Protein AF-A0A193LJG5-F1 (afdb_monomer_lite)

Sequence (88 aa):
MSEPVANNIRNDRESHLRSLLKAISYRITGTITTALLVLALTGDLSIALTIGAVEPAIKLLIYYLHERAWQCIPRGTVRRYWRRLRKR

Radius of gyration: 23.75 Å; chains: 1; bounding box: 58×48×58 Å

Organism: NCBI:txid1548547

Secondary structure (DSSP, 8-state):
---------------HHHHHHHHHHHHHHHHHHHHHHHHHHH--HHHHHHHHHHHHHHHHHHHHHHHHHHHHS-TTTHHHHHHHHTT-

Foldseek 3Di:
DDDDDDDPPPPPPVPVVNVVVVVVVVLVVVLVVQLVVCCVVPVDNVRSVVCSVVVVVVVVVVVVVVVVVVVVPPPPPPVVVVVVVVPD

pLDDT: mean 77.36, std 13.78, range [43.38, 93.25]

InterPro domains:
  IPR018638 Domain of unknown function DUF2061, membrane [PF09834] (20-71)

Structure (mmCIF, N/CA/C/O backbone):
data_AF-A0A193LJG5-F1
#
_entry.id   AF-A0A193LJG5-F1
#
loop_
_atom_site.group_PDB
_atom_site.id
_atom_site.type_symbol
_atom_site.label_atom_id
_atom_site.label_alt_id
_atom_site.label_comp_id
_atom_site.label_asym_id
_atom_site.label_entity_id
_atom_site.label_seq_id
_atom_site.pdbx_PDB_ins_code
_atom_site.Cartn_x
_atom_site.Cartn_y
_atom_site.Cartn_z
_atom_site.occupancy
_atom_site.B_iso_or_equiv
_atom_site.auth_seq_id
_atom_site.auth_comp_id
_atom_site.auth_asym_id
_atom_site.auth_atom_id
_atom_site.pdbx_PDB_model_num
ATOM 1 N N . MET A 1 1 ? 40.008 38.966 -7.583 1.00 43.38 1 MET A N 1
ATOM 2 C CA . MET A 1 1 ? 38.786 38.972 -8.411 1.00 43.38 1 MET A CA 1
ATOM 3 C C . MET A 1 1 ? 38.161 37.585 -8.280 1.00 43.38 1 MET A C 1
ATOM 5 O O . MET A 1 1 ? 38.726 36.645 -8.813 1.00 43.38 1 MET A O 1
ATOM 9 N N . SER A 1 2 ? 37.147 37.496 -7.410 1.00 56.75 2 SER A N 1
ATOM 10 C CA . SER A 1 2 ? 36.176 36.414 -7.119 1.00 56.75 2 SER A CA 1
ATOM 11 C C . SER A 1 2 ? 36.487 34.944 -7.463 1.00 56.75 2 SER A C 1
ATOM 13 O O . SER A 1 2 ? 36.486 34.542 -8.623 1.00 56.75 2 SER A O 1
ATOM 15 N N . GLU A 1 3 ? 36.582 34.118 -6.415 1.00 61.91 3 GLU A N 1
ATOM 16 C CA . GLU A 1 3 ? 36.407 32.662 -6.490 1.00 61.91 3 GLU A CA 1
ATOM 17 C C . GLU A 1 3 ? 34.999 32.286 -6.996 1.00 61.91 3 GLU A C 1
ATOM 19 O O . GLU A 1 3 ? 34.018 32.908 -6.567 1.00 61.91 3 GLU A O 1
ATOM 24 N N . PRO A 1 4 ? 34.837 31.252 -7.845 1.00 62.12 4 PRO A N 1
ATOM 25 C CA . PRO A 1 4 ? 33.529 30.678 -8.104 1.00 62.12 4 PRO A CA 1
ATOM 26 C C . PRO A 1 4 ? 33.126 29.787 -6.926 1.00 62.12 4 PRO A C 1
ATOM 28 O O . PRO A 1 4 ? 33.516 28.628 -6.790 1.00 62.12 4 PRO A O 1
ATOM 31 N N . VAL A 1 5 ? 32.313 30.390 -6.069 1.00 68.38 5 VAL A N 1
ATOM 32 C CA . VAL A 1 5 ? 31.440 29.745 -5.096 1.00 68.38 5 VAL A CA 1
ATOM 33 C C . VAL A 1 5 ? 30.607 28.646 -5.776 1.00 68.38 5 VAL A C 1
ATOM 35 O O . VAL A 1 5 ? 30.007 28.870 -6.822 1.00 68.38 5 VAL A O 1
ATOM 38 N N . ALA A 1 6 ? 30.517 27.503 -5.090 1.00 62.19 6 ALA A N 1
ATOM 39 C CA . ALA A 1 6 ? 29.541 26.425 -5.255 1.00 62.19 6 ALA A CA 1
ATOM 40 C C . ALA A 1 6 ? 29.629 25.550 -6.519 1.00 62.19 6 ALA A C 1
ATOM 42 O O . ALA A 1 6 ? 29.136 25.900 -7.583 1.00 62.19 6 ALA A O 1
ATOM 43 N N . ASN A 1 7 ? 30.018 24.286 -6.313 1.00 59.81 7 ASN A N 1
ATOM 44 C CA . ASN A 1 7 ? 29.008 23.225 -6.372 1.00 59.81 7 ASN A CA 1
ATOM 45 C C . ASN A 1 7 ? 29.473 21.974 -5.607 1.00 59.81 7 ASN A C 1
ATOM 47 O O . ASN A 1 7 ? 30.037 21.039 -6.172 1.00 59.81 7 ASN A O 1
ATOM 51 N N . ASN A 1 8 ? 29.236 21.949 -4.294 1.00 60.12 8 ASN A N 1
ATOM 52 C CA . ASN A 1 8 ? 29.243 20.699 -3.541 1.00 60.12 8 ASN A CA 1
ATOM 53 C C . ASN A 1 8 ? 27.967 19.939 -3.924 1.00 60.12 8 ASN A C 1
ATOM 55 O O . ASN A 1 8 ? 26.955 20.029 -3.228 1.00 60.12 8 ASN A O 1
ATOM 59 N N . ILE A 1 9 ? 27.994 19.238 -5.061 1.00 61.34 9 ILE A N 1
ATOM 60 C CA . ILE A 1 9 ? 26.987 18.229 -5.380 1.00 61.34 9 ILE A CA 1
ATOM 61 C C . ILE A 1 9 ? 27.167 17.141 -4.328 1.00 61.34 9 ILE A C 1
ATOM 63 O O . ILE A 1 9 ? 27.972 16.220 -4.480 1.00 61.34 9 ILE A O 1
ATOM 67 N N . ARG A 1 10 ? 26.448 17.284 -3.212 1.00 60.28 10 ARG A N 1
ATOM 68 C CA . ARG A 1 10 ? 26.266 16.207 -2.253 1.00 60.28 10 ARG A CA 1
ATOM 69 C C . ARG A 1 10 ? 25.643 15.084 -3.059 1.00 60.28 10 ARG A C 1
ATOM 71 O O . ARG A 1 10 ? 24.479 15.141 -3.444 1.00 60.28 10 ARG A O 1
ATOM 78 N N . ASN A 1 11 ? 26.453 14.082 -3.370 1.00 58.34 11 ASN A N 1
ATOM 79 C CA . ASN A 1 11 ? 25.961 12.788 -3.786 1.00 58.34 11 ASN A CA 1
ATOM 80 C C . ASN A 1 11 ? 25.303 12.181 -2.546 1.00 58.34 11 ASN A C 1
ATOM 82 O O . ASN A 1 11 ? 25.882 11.325 -1.874 1.00 58.34 11 ASN A O 1
ATOM 86 N N . ASP A 1 12 ? 24.123 12.693 -2.198 1.00 58.31 12 ASP A N 1
ATOM 87 C CA . ASP A 1 12 ? 23.218 12.077 -1.253 1.00 58.31 12 ASP A CA 1
ATOM 88 C C . ASP A 1 12 ? 22.747 10.801 -1.946 1.00 58.31 12 ASP A C 1
ATOM 90 O O . ASP A 1 12 ? 21.670 10.741 -2.536 1.00 58.31 12 ASP A O 1
ATOM 94 N N . ARG A 1 13 ? 23.601 9.768 -1.937 1.00 55.69 13 ARG A N 1
ATOM 95 C CA . ARG A 1 13 ? 23.152 8.399 -2.144 1.00 55.69 13 ARG A CA 1
ATOM 96 C C . ARG A 1 13 ? 22.075 8.225 -1.090 1.00 55.69 13 ARG A C 1
ATOM 98 O O . ARG A 1 13 ? 22.410 8.084 0.088 1.00 55.69 13 ARG A O 1
ATOM 105 N N . GLU A 1 14 ? 20.806 8.354 -1.477 1.00 56.09 14 GLU A N 1
ATOM 106 C CA . GLU A 1 14 ? 19.695 8.055 -0.588 1.00 56.09 14 GLU A CA 1
ATOM 107 C C . GLU A 1 14 ? 20.004 6.668 -0.041 1.00 56.09 14 GLU A C 1
ATOM 109 O O . GLU A 1 14 ? 20.025 5.685 -0.783 1.00 56.09 14 GLU A O 1
ATOM 114 N N . SER A 1 15 ? 20.377 6.607 1.238 1.00 61.25 15 SER A N 1
ATOM 115 C CA . SER A 1 15 ? 20.698 5.336 1.864 1.00 61.25 15 SER A CA 1
ATOM 116 C C . SER A 1 15 ? 19.497 4.432 1.627 1.00 61.25 15 SER A C 1
ATOM 118 O O . SER A 1 15 ? 18.364 4.871 1.837 1.00 61.25 15 SER A O 1
ATOM 120 N N . HIS A 1 16 ? 19.718 3.196 1.173 1.00 70.56 16 HIS A N 1
ATOM 121 C CA . HIS A 1 16 ? 18.638 2.236 0.918 1.00 70.56 16 HIS A CA 1
ATOM 122 C C . HIS A 1 16 ? 17.657 2.155 2.106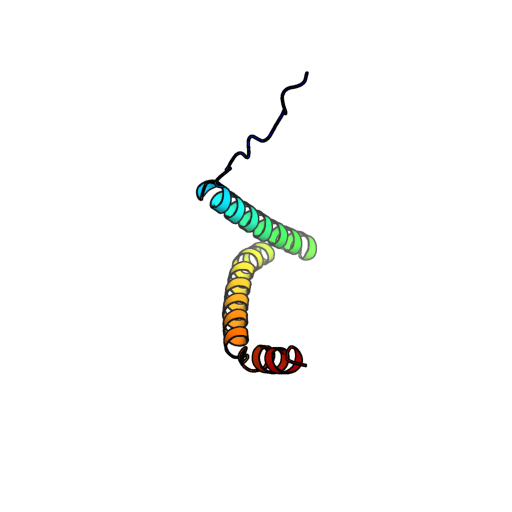 1.00 70.56 16 HIS A C 1
ATOM 124 O O . HIS A 1 16 ? 16.458 1.959 1.919 1.00 70.56 16 HIS A O 1
ATOM 130 N N . LEU A 1 17 ? 18.153 2.429 3.319 1.00 72.06 17 LEU A N 1
ATOM 131 C CA . LEU A 1 17 ? 17.382 2.572 4.550 1.00 72.06 17 LEU A CA 1
ATOM 132 C C . LEU A 1 17 ? 16.404 3.761 4.550 1.00 72.06 17 LEU A C 1
ATOM 134 O O . LEU A 1 17 ? 15.269 3.600 4.984 1.00 72.06 17 LEU A O 1
ATOM 138 N N . ARG A 1 18 ? 16.784 4.942 4.043 1.00 73.88 18 ARG A N 1
ATOM 139 C CA . ARG A 1 18 ? 15.876 6.101 3.926 1.00 73.88 18 ARG A CA 1
ATOM 140 C C . ARG A 1 18 ? 14.736 5.824 2.952 1.00 73.88 18 ARG A C 1
ATOM 142 O O . ARG A 1 18 ? 13.592 6.136 3.267 1.00 73.88 18 ARG A O 1
ATOM 149 N N . SER A 1 19 ? 15.032 5.195 1.815 1.00 76.88 19 SER A N 1
ATOM 150 C CA . SER A 1 19 ? 14.006 4.828 0.832 1.00 76.88 19 SER A CA 1
ATOM 151 C C . SER A 1 19 ? 13.061 3.737 1.371 1.00 76.88 19 SER A C 1
ATOM 153 O O . SER A 1 19 ? 11.847 3.837 1.197 1.00 76.88 19 SER A O 1
ATOM 155 N N . LEU A 1 20 ? 13.575 2.758 2.130 1.00 79.88 20 LEU A N 1
ATOM 156 C CA . LEU A 1 20 ? 12.759 1.770 2.855 1.00 79.88 20 LEU A CA 1
ATOM 157 C C . LEU A 1 20 ? 11.853 2.414 3.911 1.00 79.88 20 LEU A C 1
ATOM 159 O O . LEU A 1 20 ? 10.654 2.149 3.929 1.00 79.88 20 LEU A O 1
ATOM 163 N N . LEU A 1 21 ? 12.397 3.291 4.758 1.00 81.38 21 LEU A N 1
ATOM 164 C CA . LEU A 1 21 ? 11.620 4.004 5.778 1.00 81.38 21 LEU A CA 1
ATOM 165 C C . LEU A 1 21 ? 10.523 4.866 5.148 1.00 81.38 21 LEU A C 1
ATOM 167 O O . LEU A 1 21 ? 9.392 4.881 5.631 1.00 81.38 21 LEU A O 1
ATOM 171 N N . LYS A 1 22 ? 10.830 5.533 4.032 1.00 77.38 22 LYS A N 1
ATOM 172 C CA . LYS A 1 22 ? 9.859 6.319 3.267 1.00 77.38 22 LYS A CA 1
ATOM 173 C C . LYS A 1 22 ? 8.751 5.439 2.685 1.00 77.38 22 LYS A C 1
ATOM 175 O O . LYS A 1 22 ? 7.582 5.807 2.765 1.00 77.38 22 LYS A O 1
ATOM 180 N N . ALA A 1 23 ? 9.093 4.261 2.160 1.00 79.25 23 ALA A N 1
ATOM 181 C CA . ALA A 1 23 ? 8.116 3.300 1.652 1.00 79.25 23 ALA A CA 1
ATOM 182 C C . ALA A 1 23 ? 7.211 2.744 2.764 1.00 79.25 23 ALA A C 1
ATOM 184 O O . ALA A 1 23 ? 5.997 2.666 2.582 1.00 79.25 23 ALA A O 1
ATOM 185 N N . ILE A 1 24 ? 7.778 2.405 3.925 1.00 83.31 24 ILE A N 1
ATOM 186 C CA . ILE A 1 24 ? 7.022 1.925 5.091 1.00 83.31 24 ILE A CA 1
ATOM 187 C C . ILE A 1 24 ? 6.096 3.025 5.616 1.00 83.31 24 ILE A C 1
ATOM 189 O O . ILE A 1 24 ? 4.9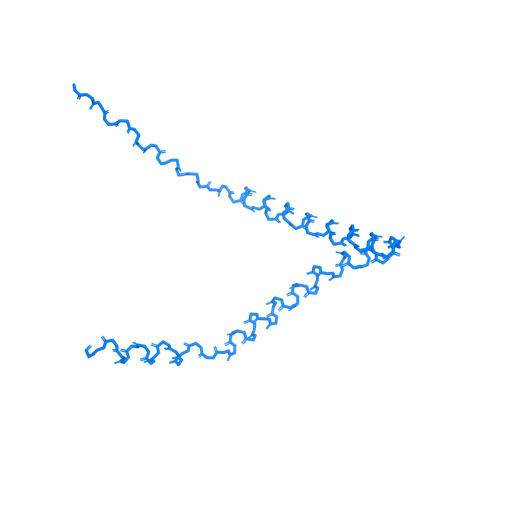09 2.779 5.807 1.00 83.31 24 ILE A O 1
ATOM 193 N N . SER A 1 25 ? 6.607 4.250 5.773 1.00 85.06 25 SER A N 1
ATOM 194 C CA . SER A 1 25 ? 5.808 5.405 6.193 1.00 85.06 25 SER A CA 1
ATOM 195 C C . SER A 1 25 ? 4.625 5.629 5.252 1.00 85.06 25 SER A C 1
ATOM 197 O O . SER A 1 25 ? 3.491 5.735 5.708 1.00 85.06 25 SER A O 1
ATOM 199 N N . TYR A 1 26 ? 4.857 5.587 3.939 1.00 84.38 26 TYR A N 1
ATOM 200 C CA . TYR A 1 26 ? 3.789 5.731 2.954 1.00 84.38 26 TYR A CA 1
ATOM 201 C C . TYR A 1 26 ? 2.732 4.616 3.047 1.00 84.38 26 TYR A C 1
ATOM 203 O O . TYR A 1 26 ? 1.539 4.877 2.892 1.00 84.38 26 TYR A O 1
ATOM 211 N N . ARG A 1 27 ? 3.145 3.375 3.341 1.00 82.81 27 ARG A N 1
ATOM 212 C CA . ARG A 1 27 ? 2.224 2.238 3.503 1.00 82.81 27 ARG A CA 1
ATOM 213 C C . ARG A 1 27 ? 1.377 2.341 4.767 1.00 82.81 27 ARG A C 1
ATOM 215 O O . ARG A 1 27 ? 0.186 2.069 4.686 1.00 82.81 27 ARG A O 1
ATOM 222 N N . ILE A 1 28 ? 1.968 2.769 5.881 1.00 84.38 28 ILE A N 1
ATOM 223 C CA . ILE A 1 28 ? 1.261 2.967 7.153 1.00 84.38 28 ILE A CA 1
ATOM 224 C C . ILE A 1 28 ? 0.256 4.116 7.034 1.00 84.38 28 ILE A C 1
ATOM 226 O O . ILE A 1 28 ? -0.893 3.973 7.439 1.00 84.38 28 ILE A O 1
ATOM 230 N N . THR A 1 29 ? 0.653 5.239 6.431 1.00 88.50 29 THR A N 1
ATOM 231 C CA . THR A 1 29 ? -0.268 6.363 6.220 1.00 88.50 29 THR A CA 1
ATOM 232 C C . THR A 1 29 ? -1.455 5.938 5.361 1.00 88.50 29 THR A C 1
ATOM 234 O O . THR A 1 29 ? -2.588 6.233 5.720 1.00 88.50 29 THR A O 1
ATOM 237 N N . GLY A 1 30 ? -1.220 5.189 4.277 1.00 85.56 30 GLY A N 1
ATOM 238 C CA . GLY A 1 30 ? -2.292 4.704 3.405 1.00 85.56 30 GLY A CA 1
ATOM 239 C C . GLY A 1 30 ? -3.315 3.823 4.127 1.00 85.56 30 GLY A C 1
ATOM 240 O O . GLY A 1 30 ? -4.511 4.082 4.029 1.00 85.56 30 GLY A O 1
ATOM 241 N N . THR A 1 31 ? -2.863 2.829 4.897 1.00 86.44 31 THR A N 1
ATOM 242 C CA . THR A 1 31 ? -3.778 1.940 5.634 1.00 86.44 31 THR A CA 1
ATOM 243 C C . THR A 1 31 ? -4.546 2.678 6.727 1.00 86.44 31 THR A C 1
ATOM 245 O O . THR A 1 31 ? -5.742 2.440 6.894 1.00 86.44 31 THR A O 1
ATOM 248 N N . ILE A 1 32 ? -3.898 3.611 7.435 1.00 88.25 32 ILE A N 1
ATOM 249 C CA . ILE A 1 32 ? -4.556 4.445 8.449 1.00 88.25 32 ILE A CA 1
ATOM 250 C C . ILE A 1 32 ? -5.611 5.342 7.803 1.00 88.25 32 ILE A C 1
ATOM 252 O O . ILE A 1 32 ? -6.730 5.411 8.303 1.00 88.25 32 ILE A O 1
ATOM 256 N N . THR A 1 33 ? -5.293 6.009 6.690 1.00 89.44 33 THR A N 1
ATOM 257 C CA . THR A 1 33 ? -6.249 6.878 5.995 1.00 89.44 33 THR A CA 1
ATOM 258 C C . THR A 1 33 ? -7.490 6.105 5.561 1.00 89.44 33 THR A C 1
ATOM 260 O O . THR A 1 33 ? -8.596 6.576 5.811 1.00 89.44 33 THR A O 1
ATOM 263 N N . THR A 1 34 ? -7.340 4.913 4.975 1.00 90.50 34 THR A N 1
ATOM 264 C CA . THR A 1 34 ? -8.498 4.101 4.576 1.00 90.50 34 THR A CA 1
ATOM 265 C C . THR A 1 34 ? -9.299 3.618 5.779 1.00 90.50 34 THR A C 1
ATOM 267 O O . THR A 1 34 ? -10.522 3.731 5.770 1.00 90.50 34 THR A O 1
ATOM 270 N N . ALA A 1 35 ? -8.643 3.132 6.837 1.00 87.56 35 ALA A N 1
ATOM 271 C CA . ALA A 1 35 ? -9.337 2.700 8.049 1.00 87.56 35 ALA A CA 1
ATOM 272 C C . ALA A 1 35 ? -10.133 3.853 8.686 1.00 87.56 35 ALA A C 1
ATOM 274 O O . ALA A 1 35 ? -11.299 3.677 9.030 1.00 87.56 35 ALA A O 1
ATOM 275 N N . LEU A 1 36 ? -9.540 5.050 8.774 1.00 89.94 36 LEU A N 1
ATOM 276 C CA . LEU A 1 36 ? -10.216 6.251 9.269 1.00 89.94 36 LEU A CA 1
ATOM 277 C C . LEU A 1 36 ? -11.367 6.683 8.357 1.00 89.94 36 LEU A C 1
ATOM 279 O O . LEU A 1 36 ? -12.420 7.055 8.863 1.00 89.94 36 LEU A O 1
ATOM 283 N N . LEU A 1 37 ? -11.196 6.613 7.035 1.00 93.25 37 LEU A N 1
ATOM 284 C CA . LEU A 1 37 ? -12.246 6.950 6.074 1.00 93.25 37 LEU A CA 1
ATOM 285 C C . LEU A 1 37 ? -13.447 6.007 6.216 1.00 93.25 37 LEU A C 1
ATOM 287 O O . LEU A 1 37 ? -14.584 6.461 6.297 1.00 93.25 37 LEU A O 1
ATOM 291 N N . VAL A 1 38 ? -13.199 4.699 6.291 1.00 92.25 38 VAL A N 1
ATOM 292 C CA . VAL A 1 38 ? -14.253 3.692 6.472 1.00 92.25 38 VAL A CA 1
ATOM 293 C C . VAL A 1 38 ? -14.942 3.869 7.819 1.00 92.25 38 VAL A C 1
ATOM 295 O O . VAL A 1 38 ? -16.170 3.809 7.874 1.00 92.25 38 VAL A O 1
ATOM 298 N N . LEU A 1 39 ? -14.178 4.126 8.883 1.00 89.81 39 LEU A N 1
ATOM 299 C CA . LEU A 1 39 ? -14.728 4.387 10.210 1.00 89.81 39 LEU A CA 1
ATOM 300 C C . LEU A 1 39 ? -15.591 5.655 10.217 1.00 89.81 39 LEU A C 1
ATOM 302 O O . LEU A 1 39 ? -16.681 5.637 10.774 1.00 89.81 39 LEU A O 1
ATOM 306 N N . ALA A 1 40 ? -15.142 6.730 9.569 1.00 92.12 40 ALA A N 1
ATOM 307 C CA . ALA A 1 40 ? -15.886 7.984 9.484 1.00 92.12 40 ALA A CA 1
ATOM 308 C C . ALA A 1 40 ? -17.192 7.844 8.686 1.00 92.12 40 ALA A C 1
ATOM 310 O O . ALA A 1 40 ? -18.181 8.488 9.019 1.00 92.12 40 ALA A O 1
ATOM 311 N N . LEU A 1 41 ? -17.203 7.007 7.644 1.00 92.38 41 LEU A N 1
ATOM 312 C CA . LEU A 1 41 ? -18.383 6.788 6.803 1.00 92.38 41 LEU A CA 1
ATOM 313 C C . LEU A 1 41 ? -19.364 5.770 7.395 1.00 92.38 41 LEU A C 1
ATOM 315 O O . LEU A 1 41 ? -20.571 5.935 7.258 1.00 92.38 41 LEU A O 1
ATOM 319 N N . THR A 1 42 ? -18.852 4.711 8.022 1.00 90.81 42 THR A N 1
ATOM 320 C CA . THR A 1 42 ? -19.663 3.563 8.462 1.00 90.81 42 THR A CA 1
ATOM 321 C C . THR A 1 42 ? -19.992 3.622 9.952 1.00 90.81 42 THR A C 1
ATOM 323 O O . THR A 1 42 ? -20.993 3.061 10.381 1.00 90.81 42 THR A O 1
ATOM 326 N N . GLY A 1 43 ? -19.142 4.259 10.762 1.00 88.38 43 GLY A N 1
ATOM 327 C CA . GLY A 1 43 ? -19.239 4.256 12.225 1.00 88.38 43 GLY A CA 1
ATOM 328 C C . GLY A 1 43 ? -18.876 2.920 12.886 1.00 88.38 43 GLY A C 1
ATOM 329 O O . GLY A 1 43 ? -18.883 2.832 14.110 1.00 88.38 43 GLY A O 1
ATOM 330 N N . ASP A 1 44 ? -18.537 1.890 12.104 1.00 88.94 44 ASP A N 1
ATOM 331 C CA . ASP A 1 44 ? -18.242 0.539 12.586 1.00 88.94 44 ASP A CA 1
ATOM 332 C C . ASP A 1 44 ? -16.742 0.219 12.483 1.00 88.94 44 ASP A C 1
ATOM 334 O O . ASP A 1 44 ? -16.148 0.189 11.397 1.00 88.94 44 ASP A O 1
ATOM 338 N N . LEU A 1 45 ? -16.130 -0.053 13.637 1.00 89.81 45 LEU A N 1
ATOM 339 C CA . LEU A 1 45 ? -14.714 -0.394 13.757 1.00 89.81 45 LEU A CA 1
ATOM 340 C C . LEU A 1 45 ? -14.367 -1.755 13.136 1.00 89.81 45 LEU A C 1
ATOM 342 O O . LEU A 1 45 ? -13.278 -1.918 12.582 1.00 89.81 45 LEU A O 1
ATOM 346 N N . SER A 1 46 ? -15.280 -2.724 13.192 1.00 88.88 46 SER A N 1
ATOM 347 C CA . SER A 1 46 ? -15.077 -4.062 12.630 1.00 88.88 46 SER A CA 1
ATOM 348 C C . SER A 1 46 ? -14.970 -3.997 11.108 1.00 88.88 46 SER A C 1
ATOM 350 O O . SER A 1 46 ? -14.088 -4.619 10.508 1.00 88.88 46 SER A O 1
ATOM 352 N N . ILE A 1 47 ? -15.819 -3.182 10.476 1.00 89.25 47 ILE A N 1
ATOM 353 C CA . ILE A 1 47 ? -15.776 -2.946 9.027 1.00 89.25 47 ILE A CA 1
ATOM 354 C C . ILE A 1 47 ? -14.494 -2.190 8.651 1.00 89.25 47 ILE A C 1
ATOM 356 O O . ILE A 1 47 ? -13.801 -2.595 7.715 1.00 89.25 47 ILE A O 1
ATOM 360 N N . ALA A 1 48 ? -14.118 -1.158 9.412 1.00 88.31 48 ALA A N 1
ATOM 361 C CA . ALA A 1 48 ? -12.881 -0.406 9.188 1.00 88.31 48 ALA A CA 1
ATOM 362 C C . ALA A 1 48 ? -11.621 -1.286 9.240 1.00 88.31 48 ALA A C 1
ATOM 364 O O . ALA A 1 48 ? -10.765 -1.187 8.357 1.00 88.31 48 ALA A O 1
ATOM 365 N N . LEU A 1 49 ? -11.526 -2.188 10.222 1.00 86.56 49 LEU A N 1
ATOM 366 C CA . LEU A 1 49 ? -10.418 -3.143 10.343 1.00 86.56 49 LEU A CA 1
ATOM 367 C C . LEU A 1 49 ? -10.383 -4.140 9.183 1.00 86.56 49 LEU A C 1
ATOM 369 O O . LEU A 1 49 ? -9.317 -4.401 8.623 1.00 86.56 49 LEU A O 1
ATOM 373 N N . THR A 1 50 ? -11.546 -4.664 8.798 1.00 89.94 50 THR A N 1
ATOM 374 C CA . THR A 1 50 ? -11.650 -5.637 7.706 1.00 89.94 50 THR A CA 1
ATOM 375 C C . THR A 1 50 ? -11.197 -5.012 6.388 1.00 89.94 50 THR A C 1
ATOM 377 O O . THR A 1 50 ? -10.358 -5.576 5.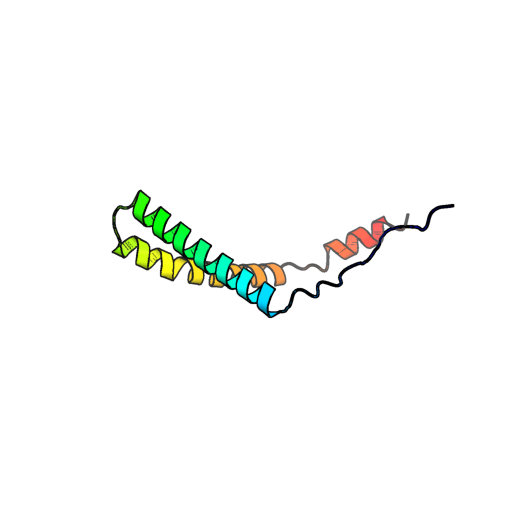686 1.00 89.94 50 THR A O 1
ATOM 380 N N . ILE A 1 51 ? -11.679 -3.808 6.070 1.00 89.62 51 ILE A N 1
ATOM 381 C CA . ILE A 1 51 ? -11.295 -3.109 4.839 1.00 89.62 51 ILE A CA 1
ATOM 382 C C . ILE A 1 51 ? -9.825 -2.680 4.887 1.00 89.62 51 ILE A C 1
ATOM 384 O O . ILE A 1 51 ? -9.108 -2.900 3.914 1.00 89.62 51 ILE A O 1
ATOM 388 N N . GLY A 1 52 ? -9.345 -2.146 6.015 1.00 87.62 52 GLY A N 1
ATOM 389 C CA . GLY A 1 52 ? -7.943 -1.748 6.175 1.00 87.62 52 GLY A CA 1
ATOM 390 C C . GLY A 1 52 ? -6.949 -2.902 5.989 1.00 87.62 52 GLY A C 1
ATOM 391 O O . GLY A 1 52 ? -5.846 -2.685 5.487 1.00 87.62 52 GLY A O 1
ATOM 392 N N . ALA A 1 53 ? -7.339 -4.134 6.334 1.00 85.31 53 ALA A N 1
ATOM 393 C CA . ALA A 1 53 ? -6.533 -5.333 6.100 1.00 85.31 53 ALA A CA 1
ATOM 394 C C . ALA A 1 53 ? -6.634 -5.855 4.653 1.00 85.31 53 ALA A C 1
ATOM 396 O O . 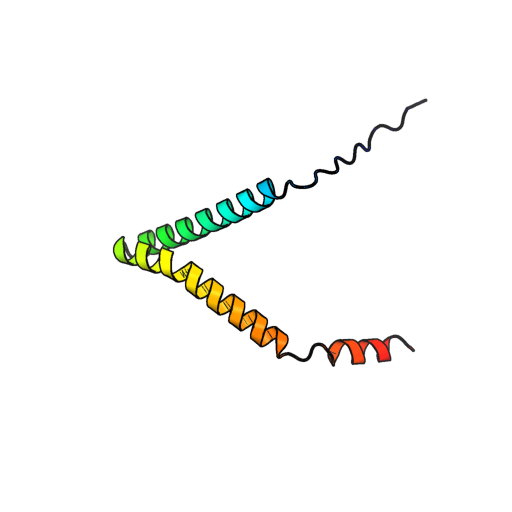ALA A 1 53 ? -5.640 -6.306 4.081 1.00 85.31 53 ALA A O 1
ATOM 397 N N . VAL A 1 54 ? -7.822 -5.789 4.047 1.00 90.44 54 VAL A N 1
ATOM 398 C CA . VAL A 1 54 ? -8.095 -6.366 2.720 1.00 90.44 54 VAL A CA 1
ATOM 399 C C . VAL A 1 54 ? -7.662 -5.442 1.573 1.00 90.44 54 VAL A C 1
ATOM 401 O O . VAL A 1 54 ? -7.156 -5.922 0.558 1.00 90.44 54 VAL A O 1
ATOM 404 N N . GLU A 1 55 ? -7.794 -4.122 1.720 1.00 89.25 55 GLU A N 1
ATOM 405 C CA . GLU A 1 55 ? -7.422 -3.130 0.700 1.00 89.25 55 GLU A CA 1
ATOM 406 C C . GLU A 1 55 ? -5.981 -3.287 0.175 1.00 89.25 55 GLU A C 1
ATOM 408 O O . GLU A 1 55 ? -5.805 -3.382 -1.048 1.00 89.25 55 GLU A O 1
ATOM 413 N N . PRO A 1 56 ? -4.932 -3.388 1.021 1.00 85.50 56 PRO A N 1
ATOM 414 C CA . PRO A 1 56 ? -3.575 -3.580 0.516 1.00 85.50 56 PRO A CA 1
ATOM 415 C C . PRO A 1 56 ? -3.407 -4.905 -0.243 1.00 85.50 56 PRO A C 1
ATOM 417 O O . PRO A 1 56 ? -2.663 -4.937 -1.227 1.00 85.50 56 PRO A O 1
ATOM 420 N N . ALA A 1 57 ? -4.112 -5.973 0.152 1.00 88.44 57 ALA A N 1
ATOM 421 C CA . ALA A 1 57 ? -4.077 -7.265 -0.538 1.00 88.44 57 ALA A CA 1
ATOM 422 C C . ALA A 1 57 ? -4.726 -7.187 -1.930 1.00 88.44 57 ALA A C 1
ATOM 424 O O . ALA A 1 57 ? -4.139 -7.641 -2.915 1.00 88.44 57 ALA A O 1
ATOM 425 N N . ILE A 1 58 ? -5.886 -6.529 -2.040 1.00 91.81 58 ILE A N 1
ATOM 426 C CA . ILE A 1 58 ? -6.543 -6.268 -3.329 1.00 91.81 58 ILE A CA 1
ATOM 427 C C . ILE A 1 58 ? -5.630 -5.435 -4.230 1.00 91.81 58 ILE A C 1
ATOM 429 O O . ILE A 1 58 ? -5.455 -5.755 -5.405 1.00 91.81 58 ILE A O 1
ATOM 433 N N . LYS A 1 59 ? -4.998 -4.390 -3.689 1.00 86.19 59 LYS A N 1
ATOM 434 C CA . LYS A 1 59 ? -4.108 -3.512 -4.458 1.00 86.19 59 LYS A CA 1
ATOM 435 C C . LYS A 1 59 ? -2.890 -4.257 -5.004 1.00 86.19 59 LYS A C 1
ATOM 437 O O . LYS A 1 59 ? -2.472 -3.982 -6.126 1.00 86.19 59 LYS A O 1
ATOM 442 N N . LEU A 1 60 ? -2.348 -5.214 -4.246 1.00 89.44 60 LEU A N 1
ATOM 443 C CA . LEU A 1 60 ? -1.285 -6.108 -4.715 1.00 89.44 60 LEU A CA 1
ATOM 444 C C . LEU A 1 60 ? -1.768 -7.022 -5.846 1.00 89.44 60 LEU A C 1
ATOM 446 O O . LEU A 1 60 ? -1.088 -7.127 -6.867 1.00 89.44 60 LEU A O 1
ATOM 450 N N . LEU A 1 61 ? -2.946 -7.635 -5.696 1.00 91.44 61 LEU A N 1
ATOM 451 C CA . LEU A 1 61 ? -3.528 -8.498 -6.724 1.00 91.44 61 LEU A CA 1
ATOM 452 C C . LEU A 1 61 ? -3.789 -7.725 -8.024 1.00 91.44 61 LEU A C 1
ATOM 454 O O . LEU A 1 61 ? -3.379 -8.164 -9.097 1.00 91.44 61 LEU A O 1
ATOM 458 N N . ILE A 1 62 ? -4.408 -6.545 -7.928 1.00 93.25 62 ILE A N 1
ATOM 459 C CA . ILE A 1 62 ? -4.663 -5.666 -9.074 1.00 93.25 62 ILE A CA 1
ATOM 460 C C . ILE A 1 62 ? -3.352 -5.238 -9.724 1.00 93.25 62 ILE A C 1
ATOM 462 O O . ILE A 1 62 ? -3.253 -5.283 -10.945 1.00 93.25 62 ILE A O 1
ATOM 466 N N . TYR A 1 63 ? -2.341 -4.849 -8.942 1.00 89.44 63 TYR A N 1
ATOM 467 C CA . TYR A 1 63 ? -1.041 -4.465 -9.490 1.00 89.44 63 TYR A CA 1
ATOM 468 C C . TYR A 1 63 ? -0.393 -5.612 -10.275 1.00 89.44 63 TYR A C 1
ATOM 470 O O . TYR A 1 63 ? 0.079 -5.405 -11.392 1.00 89.44 63 TYR A O 1
ATOM 478 N N . TYR A 1 64 ? -0.423 -6.829 -9.728 1.00 90.50 64 TYR A N 1
ATOM 479 C CA . TYR A 1 64 ? 0.097 -8.013 -10.407 1.00 90.50 64 TYR A CA 1
ATOM 480 C C . TYR A 1 64 ? -0.650 -8.302 -11.717 1.00 90.50 64 TYR A C 1
ATOM 482 O O . TYR A 1 64 ? -0.025 -8.490 -12.764 1.00 90.50 64 TYR A O 1
ATOM 490 N N . LEU A 1 65 ? -1.986 -8.292 -11.681 1.00 92.31 65 LEU A N 1
ATOM 491 C CA . LEU A 1 65 ? -2.811 -8.493 -12.873 1.00 92.31 65 LEU A CA 1
ATOM 492 C C . LEU A 1 65 ? -2.598 -7.383 -13.906 1.00 92.31 65 LEU A C 1
ATOM 494 O O . LEU A 1 65 ? -2.518 -7.673 -15.097 1.00 92.31 65 LEU A O 1
ATOM 498 N N . HIS A 1 66 ? -2.458 -6.133 -13.465 1.00 91.25 66 HIS A N 1
ATOM 499 C CA . HIS A 1 66 ? -2.182 -4.986 -14.323 1.00 91.25 66 HIS A CA 1
ATOM 500 C C . HIS A 1 66 ? -0.836 -5.136 -15.035 1.00 91.25 66 HIS A C 1
ATOM 502 O O . HIS A 1 66 ? -0.773 -4.982 -16.252 1.00 91.25 66 HIS A O 1
ATOM 508 N N . GLU A 1 67 ? 0.227 -5.498 -14.312 1.00 89.69 67 GLU A N 1
ATOM 509 C CA . GLU A 1 67 ? 1.537 -5.755 -14.918 1.00 89.69 67 GLU A CA 1
ATOM 510 C C . GLU A 1 67 ? 1.458 -6.911 -15.925 1.00 89.69 67 GLU A C 1
ATOM 512 O O . GLU A 1 67 ? 2.010 -6.826 -17.024 1.00 89.69 67 GLU A O 1
ATOM 517 N N . ARG A 1 68 ? 0.708 -7.974 -15.607 1.00 89.44 68 ARG A N 1
ATOM 518 C CA . ARG A 1 68 ? 0.529 -9.111 -16.517 1.00 89.44 68 ARG A CA 1
ATOM 519 C C . ARG A 1 68 ? -0.245 -8.731 -17.777 1.00 89.44 68 ARG A C 1
ATOM 521 O O . ARG A 1 68 ? 0.186 -9.074 -18.876 1.00 89.44 68 ARG A O 1
ATOM 528 N N . ALA A 1 69 ? -1.332 -7.979 -17.630 1.00 88.88 69 ALA A N 1
ATOM 529 C CA . ALA A 1 69 ? -2.087 -7.425 -18.748 1.00 88.88 69 ALA A CA 1
ATOM 530 C C . ALA A 1 69 ? -1.197 -6.521 -19.611 1.00 88.88 69 ALA A C 1
ATOM 532 O O . ALA A 1 69 ? -1.224 -6.608 -20.837 1.00 88.88 69 ALA A O 1
ATOM 533 N N . TRP A 1 70 ? -0.338 -5.719 -18.980 1.00 84.94 70 TRP A N 1
ATOM 534 C CA . TRP A 1 70 ? 0.594 -4.841 -19.675 1.00 84.94 70 TRP A CA 1
ATOM 535 C C . TRP A 1 70 ? 1.675 -5.601 -20.454 1.00 84.94 70 TRP A C 1
ATOM 537 O O . TRP A 1 70 ? 2.068 -5.180 -21.542 1.00 84.94 70 TRP A O 1
ATOM 547 N N . GLN A 1 71 ? 2.131 -6.747 -19.943 1.00 81.69 71 GLN A N 1
ATOM 548 C CA . GLN A 1 71 ? 3.039 -7.647 -20.663 1.00 81.69 71 GLN A CA 1
ATOM 549 C C . GLN A 1 71 ? 2.374 -8.325 -21.867 1.00 81.69 71 GLN A C 1
ATOM 551 O O . GLN A 1 71 ? 3.050 -8.590 -22.862 1.00 81.69 71 GLN A O 1
ATOM 556 N N . CYS A 1 72 ? 1.066 -8.579 -21.806 1.00 76.94 72 CYS A N 1
ATOM 557 C CA . CYS A 1 72 ? 0.306 -9.131 -22.927 1.00 76.94 72 CYS A CA 1
ATOM 558 C C . CYS A 1 72 ? 0.118 -8.126 -24.074 1.00 76.94 72 CYS A C 1
ATOM 560 O O . CYS A 1 72 ? -0.101 -8.544 -25.210 1.00 76.94 72 CYS A O 1
ATOM 562 N N . ILE A 1 73 ? 0.239 -6.818 -23.819 1.00 80.00 73 ILE A N 1
ATOM 563 C CA . ILE A 1 73 ? 0.169 -5.795 -24.867 1.00 80.00 73 ILE A CA 1
ATOM 564 C C . ILE A 1 73 ? 1.480 -5.828 -25.678 1.00 80.00 73 ILE A C 1
ATOM 566 O O . ILE A 1 73 ? 2.550 -5.518 -25.140 1.00 80.00 73 ILE A O 1
ATOM 570 N N . PRO A 1 74 ? 1.450 -6.147 -26.989 1.00 67.75 74 PRO A N 1
ATOM 571 C CA . PRO A 1 74 ? 2.658 -6.211 -27.799 1.00 67.75 74 PRO A CA 1
ATOM 572 C C . PRO A 1 74 ? 3.275 -4.812 -27.970 1.00 67.75 74 PRO A C 1
ATOM 574 O O . PRO A 1 74 ? 2.946 -4.055 -28.885 1.00 67.75 74 PRO A O 1
ATOM 577 N N . ARG A 1 75 ? 4.264 -4.475 -27.132 1.00 61.12 75 ARG A N 1
ATOM 578 C CA . ARG A 1 75 ? 5.091 -3.252 -27.250 1.00 61.12 75 ARG A CA 1
ATOM 579 C C . ARG A 1 75 ? 5.893 -3.175 -28.565 1.00 61.12 7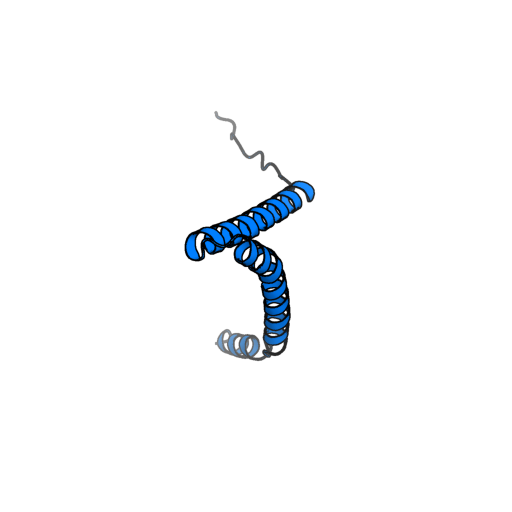5 ARG A C 1
ATOM 581 O O . ARG A 1 75 ? 6.455 -2.129 -28.896 1.00 61.12 75 ARG A O 1
ATOM 588 N N . GLY A 1 76 ? 5.954 -4.269 -29.329 1.00 58.06 76 GLY A N 1
ATOM 589 C CA . GLY A 1 76 ? 6.745 -4.401 -30.556 1.00 58.06 76 GLY A CA 1
ATOM 590 C C . GLY A 1 76 ? 6.221 -3.630 -31.772 1.00 58.06 76 GLY A C 1
ATOM 591 O O . GLY A 1 76 ? 7.008 -3.325 -32.670 1.00 58.06 76 GLY A O 1
ATOM 592 N N . THR A 1 77 ? 4.936 -3.266 -31.817 1.00 58.31 77 THR A N 1
ATOM 593 C CA . THR A 1 77 ? 4.345 -2.680 -33.037 1.00 58.31 77 THR A CA 1
ATOM 594 C C . THR A 1 77 ? 4.467 -1.154 -33.070 1.00 58.31 77 THR A C 1
ATOM 596 O O . THR A 1 77 ? 4.831 -0.585 -34.101 1.00 58.31 77 THR A O 1
ATOM 599 N N . VAL A 1 78 ? 4.303 -0.478 -31.927 1.00 59.81 78 VAL A N 1
ATOM 600 C CA . VAL A 1 78 ? 4.327 0.998 -31.852 1.00 59.81 78 VAL A CA 1
ATOM 601 C C . VAL A 1 78 ? 5.720 1.565 -32.159 1.00 59.81 78 VAL A C 1
ATOM 603 O O . VAL A 1 78 ? 5.862 2.498 -32.952 1.00 59.81 78 VAL A O 1
ATOM 606 N N . ARG A 1 79 ? 6.788 0.949 -31.627 1.00 59.41 79 ARG A N 1
ATOM 607 C CA . ARG A 1 79 ? 8.172 1.402 -31.875 1.00 59.41 79 ARG A CA 1
ATOM 608 C C . ARG A 1 79 ? 8.640 1.143 -33.314 1.00 59.41 79 ARG A C 1
ATOM 610 O O . ARG A 1 79 ? 9.595 1.778 -33.767 1.00 59.41 79 ARG A O 1
ATOM 617 N N . ARG A 1 80 ? 7.996 0.215 -34.036 1.00 57.56 80 ARG A N 1
ATOM 618 C CA . ARG A 1 80 ? 8.345 -0.150 -35.421 1.00 57.56 80 ARG A CA 1
ATOM 619 C C . ARG A 1 80 ? 7.766 0.837 -36.438 1.00 57.56 80 ARG A C 1
ATOM 621 O O . ARG A 1 80 ? 8.422 1.094 -37.443 1.00 57.56 80 ARG A O 1
ATOM 628 N N . TYR A 1 81 ? 6.610 1.435 -36.146 1.00 59.22 81 TYR A N 1
ATOM 629 C CA . TYR A 1 81 ? 5.988 2.462 -36.990 1.00 59.22 81 TYR A CA 1
ATOM 630 C C . TYR A 1 81 ? 6.755 3.795 -36.929 1.00 59.22 81 TYR A C 1
ATOM 632 O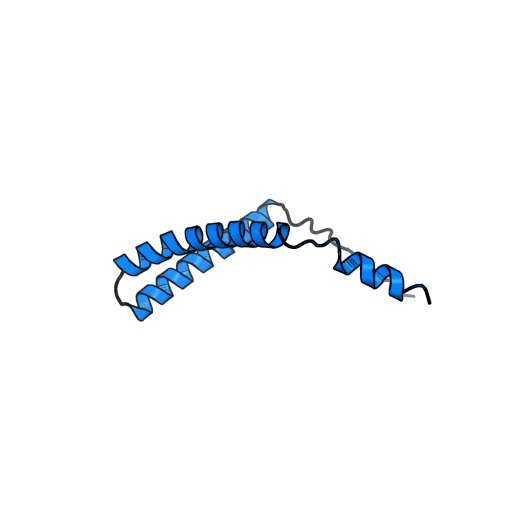 O . TYR A 1 81 ? 7.177 4.329 -37.954 1.00 59.22 81 TYR A O 1
ATOM 640 N N . TRP A 1 82 ? 7.084 4.255 -35.718 1.00 59.00 82 TRP A N 1
ATOM 641 C CA . TRP A 1 82 ? 7.851 5.489 -35.489 1.00 59.00 82 TRP A CA 1
ATOM 642 C C . TRP A 1 82 ? 9.267 5.478 -36.084 1.00 59.00 82 TRP A C 1
ATOM 644 O O . TRP A 1 82 ? 9.815 6.524 -36.429 1.00 59.00 82 TRP A O 1
ATOM 654 N N . ARG A 1 83 ? 9.885 4.300 -36.239 1.00 59.53 83 ARG A N 1
ATOM 655 C CA . ARG A 1 83 ? 11.208 4.186 -36.873 1.00 59.53 83 ARG A CA 1
ATOM 656 C C . ARG A 1 83 ? 11.165 4.341 -38.398 1.00 59.53 83 ARG A C 1
ATOM 658 O O . ARG A 1 83 ? 12.187 4.706 -38.965 1.00 59.53 83 ARG A O 1
ATOM 665 N N . ARG A 1 84 ? 10.020 4.086 -39.049 1.00 60.00 84 ARG A N 1
ATOM 666 C CA . ARG A 1 84 ? 9.857 4.270 -40.504 1.00 60.00 84 ARG A CA 1
ATOM 667 C C . ARG A 1 84 ? 9.573 5.723 -40.886 1.00 60.00 84 ARG A C 1
ATOM 669 O O . ARG A 1 84 ? 10.023 6.151 -41.938 1.00 60.00 84 ARG A O 1
ATOM 676 N N . LEU A 1 85 ? 8.892 6.483 -40.026 1.00 64.06 85 LEU A N 1
ATOM 677 C CA . LEU A 1 85 ? 8.554 7.890 -40.287 1.00 64.06 85 LEU A CA 1
ATOM 678 C C . LEU A 1 85 ? 9.705 8.883 -40.064 1.00 64.06 85 LEU A C 1
ATOM 680 O O . LEU A 1 85 ? 9.670 9.972 -40.611 1.00 64.06 85 LEU A O 1
ATOM 684 N N . ARG A 1 86 ? 10.748 8.513 -39.314 1.00 67.12 86 ARG A N 1
ATOM 685 C CA . ARG A 1 86 ? 11.912 9.381 -39.037 1.00 67.12 86 ARG A CA 1
ATOM 686 C C . ARG A 1 86 ? 13.030 9.280 -40.092 1.00 67.12 86 ARG A C 1
ATOM 688 O O . ARG A 1 86 ? 14.152 9.695 -39.838 1.00 67.12 86 ARG A O 1
ATOM 695 N N . LYS A 1 87 ? 12.760 8.651 -41.239 1.00 55.81 87 LYS A N 1
ATOM 696 C CA . LYS A 1 87 ? 13.743 8.424 -42.316 1.00 55.81 87 LYS A CA 1
ATOM 697 C C . LYS A 1 87 ? 13.370 9.105 -43.644 1.00 55.81 87 LYS A C 1
ATOM 699 O O . LYS A 1 87 ? 13.882 8.695 -44.681 1.00 55.81 87 LYS A O 1
ATOM 704 N N . ARG A 1 88 ? 12.483 10.101 -43.608 1.00 53.12 88 ARG A N 1
ATOM 705 C CA . ARG A 1 88 ? 12.267 11.055 -44.701 1.00 53.12 88 ARG A CA 1
ATOM 706 C C . ARG A 1 88 ? 12.714 12.431 -44.252 1.00 53.12 88 ARG A C 1
ATOM 708 O O . ARG A 1 88 ? 12.480 12.725 -43.059 1.00 53.12 88 ARG A O 1
#